Protein AF-A0AAU5JVA8-F1 (afdb_monomer)

Radius of gyration: 18.07 Å; Cα contacts (8 Å, |Δi|>4): 16; chains: 1; bounding box: 29×24×60 Å

pLDDT: mean 77.97, std 11.61, range [48.44, 92.12]

Solvent-accessible surface area (backbone atoms only — not comparable to full-atom values): 4699 Å² total; per-residue (Å²): 134,56,75,64,57,56,49,51,54,50,52,50,52,53,51,52,52,54,49,62,71,47,44,63,60,52,43,61,73,69,68,54,61,83,86,54,64,59,66,58,54,52,49,50,52,50,51,51,50,54,56,51,63,70,34,70,71,44,48,58,49,32,43,73,73,72,71,34,89,69,73,92,73,76,84,78,134

Foldseek 3Di:
DDPVVVVVVVVVVVVVVVCVVCVVVVCVVVPPPPVPPVVVVVVVVVVVVVVVCPDVVVLVVCVVVVNHPPPPPDPDD

Mean predicted aligned error: 10.62 Å

Sequence (77 aa):
MSPATKRTIRTILQGTAGVAVTLPAIVAASGVPAALPWVAGALAIAGGLARVMALPAVEALLDRVGLGLVDDSETPQ

Secondary structure (DSSP, 8-state):
--HHHHHHHHHHHHHHHHHHHHHHHHHHHTT--TTS-HHHHHHHHHHHHHHHHTSHHHHHHHHHTT-S---------

Structure (mmCIF, N/CA/C/O backbone):
data_AF-A0AAU5JVA8-F1
#
_entry.id   AF-A0AAU5JVA8-F1
#
loop_
_atom_site.group_PDB
_atom_site.id
_atom_site.type_symbol
_atom_site.label_atom_id
_atom_site.label_alt_id
_atom_site.label_comp_id
_atom_site.label_asym_id
_atom_site.label_entity_id
_atom_site.label_seq_id
_atom_site.pdbx_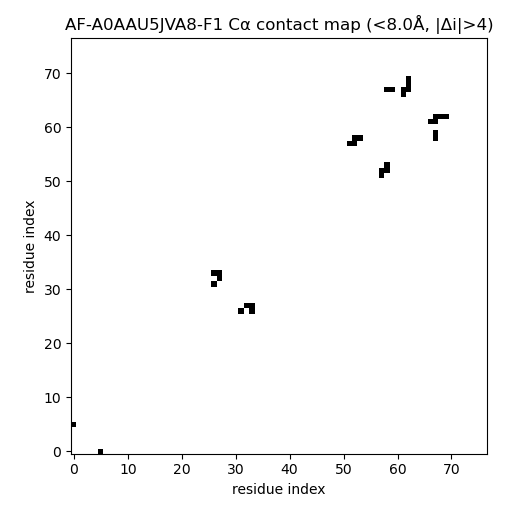PDB_ins_code
_atom_site.Cartn_x
_atom_site.Cartn_y
_atom_site.Cartn_z
_atom_site.occupancy
_atom_site.B_iso_or_equiv
_atom_site.auth_seq_id
_atom_site.auth_comp_id
_atom_site.auth_asym_id
_atom_site.auth_atom_id
_atom_site.pdbx_PDB_model_num
ATOM 1 N N . MET A 1 1 ? 4.389 -5.735 -25.770 1.00 56.41 1 MET A N 1
ATOM 2 C CA . MET A 1 1 ? 4.397 -6.359 -24.419 1.00 56.41 1 MET A CA 1
ATOM 3 C C . MET A 1 1 ? 4.802 -7.823 -24.506 1.00 56.41 1 MET A C 1
ATOM 5 O O . MET A 1 1 ? 4.057 -8.623 -25.066 1.00 56.41 1 MET A O 1
ATOM 9 N N . SER A 1 2 ? 5.951 -8.179 -23.930 1.00 79.69 2 SER A N 1
ATOM 10 C CA . SER A 1 2 ? 6.430 -9.566 -23.874 1.00 79.69 2 SER A CA 1
ATOM 11 C C . SER A 1 2 ? 5.490 -10.476 -23.052 1.00 79.69 2 SER A C 1
ATOM 13 O O . SER A 1 2 ? 4.898 -10.025 -22.061 1.00 79.69 2 SER A O 1
ATOM 15 N N . PRO A 1 3 ? 5.359 -11.775 -23.393 1.00 81.56 3 PRO A N 1
ATOM 16 C CA . PRO A 1 3 ? 4.627 -12.755 -22.584 1.00 81.56 3 PRO A CA 1
ATOM 17 C C . PRO A 1 3 ? 5.098 -12.825 -21.124 1.00 81.56 3 PRO A C 1
ATOM 19 O O . PRO A 1 3 ? 4.295 -13.101 -20.228 1.00 81.56 3 PRO A O 1
ATOM 22 N N . ALA A 1 4 ? 6.386 -12.557 -20.877 1.00 80.75 4 ALA A N 1
ATOM 23 C CA . ALA A 1 4 ? 6.959 -12.495 -19.535 1.00 80.75 4 ALA A CA 1
ATOM 24 C C . ALA A 1 4 ? 6.362 -11.332 -18.728 1.00 80.75 4 ALA A C 1
ATOM 26 O O . ALA A 1 4 ? 5.822 -11.553 -17.645 1.00 80.75 4 ALA A O 1
ATOM 27 N N . THR A 1 5 ? 6.335 -10.125 -19.303 1.00 78.25 5 THR A N 1
ATOM 28 C CA . THR A 1 5 ? 5.715 -8.933 -18.702 1.00 78.25 5 THR A CA 1
ATOM 29 C C . THR A 1 5 ? 4.247 -9.178 -18.362 1.00 78.25 5 THR A C 1
ATOM 31 O O . THR A 1 5 ? 3.793 -8.851 -17.267 1.00 78.25 5 THR A O 1
ATOM 34 N N . LYS A 1 6 ? 3.501 -9.827 -19.264 1.00 77.06 6 LYS A N 1
ATOM 35 C CA . LYS A 1 6 ? 2.081 -10.134 -19.041 1.00 77.06 6 LYS A CA 1
ATOM 36 C C . LYS A 1 6 ? 1.871 -11.092 -17.858 1.00 77.06 6 LYS A C 1
ATOM 38 O O . LYS A 1 6 ? 0.915 -10.921 -17.101 1.00 77.06 6 LYS A O 1
ATOM 43 N N . ARG A 1 7 ? 2.763 -12.075 -17.663 1.00 87.62 7 ARG A N 1
ATOM 44 C CA . ARG A 1 7 ? 2.741 -12.949 -16.473 1.00 87.62 7 ARG A CA 1
ATOM 45 C C . ARG A 1 7 ? 3.077 -12.179 -15.203 1.00 87.62 7 ARG A C 1
ATOM 47 O O . ARG A 1 7 ? 2.336 -12.319 -14.237 1.00 87.62 7 ARG A O 1
ATOM 54 N N . THR A 1 8 ? 4.126 -11.361 -15.221 1.00 87.81 8 THR A N 1
ATOM 55 C CA . THR A 1 8 ? 4.536 -10.549 -14.067 1.00 87.81 8 THR A CA 1
ATOM 56 C C . THR A 1 8 ? 3.415 -9.625 -13.607 1.00 87.81 8 THR A C 1
ATOM 58 O O . THR A 1 8 ? 3.052 -9.655 -12.434 1.00 87.81 8 THR A O 1
ATOM 61 N N . ILE A 1 9 ? 2.798 -8.878 -14.527 1.00 86.88 9 ILE A N 1
ATOM 62 C CA . ILE A 1 9 ? 1.681 -7.978 -14.208 1.00 86.88 9 ILE A CA 1
ATOM 63 C C . ILE A 1 9 ? 0.525 -8.750 -13.573 1.00 86.88 9 ILE A C 1
ATOM 65 O O . ILE A 1 9 ? -0.004 -8.325 -12.551 1.00 86.88 9 ILE A O 1
ATOM 69 N N . ARG A 1 10 ? 0.153 -9.906 -14.138 1.00 87.75 10 ARG A N 1
ATOM 70 C CA . ARG A 1 10 ? -0.912 -10.745 -13.574 1.00 87.75 10 ARG A CA 1
ATOM 71 C C . ARG A 1 10 ? -0.578 -11.201 -12.154 1.00 87.75 10 ARG A C 1
ATOM 73 O O . ARG A 1 10 ? -1.436 -11.096 -11.286 1.00 87.75 10 ARG A O 1
ATOM 80 N N . THR A 1 11 ? 0.643 -11.673 -11.919 1.00 91.62 11 THR A N 1
ATOM 81 C CA . THR A 1 11 ? 1.086 -12.109 -10.588 1.00 91.62 11 THR A CA 1
ATOM 82 C C . THR A 1 11 ? 1.040 -10.961 -9.584 1.00 91.62 11 THR A C 1
ATOM 84 O O . THR A 1 11 ? 0.542 -11.145 -8.476 1.00 91.62 11 THR A O 1
ATOM 87 N N . ILE A 1 12 ? 1.498 -9.770 -9.978 1.00 92.12 12 ILE A N 1
ATOM 88 C CA . ILE A 1 12 ? 1.447 -8.577 -9.127 1.00 92.12 12 ILE A CA 1
ATOM 89 C C . ILE A 1 12 ? -0.006 -8.220 -8.815 1.00 92.12 12 ILE A C 1
ATOM 91 O O . ILE A 1 12 ? -0.347 -8.109 -7.644 1.00 92.12 12 ILE A O 1
ATOM 95 N N . LEU A 1 13 ? -0.882 -8.128 -9.824 1.00 88.75 13 LEU A N 1
ATOM 96 C CA . LEU A 1 13 ? -2.301 -7.826 -9.605 1.00 88.75 13 LEU A CA 1
ATOM 97 C C . LEU A 1 13 ? -2.960 -8.830 -8.658 1.00 88.75 13 LEU A C 1
ATOM 99 O O . LEU A 1 13 ? -3.690 -8.433 -7.754 1.00 88.75 13 LEU A O 1
ATOM 103 N N . GLN A 1 14 ? -2.704 -10.122 -8.857 1.00 91.44 14 GLN A N 1
ATOM 104 C CA . GLN A 1 14 ? -3.260 -11.179 -8.016 1.00 91.44 14 GLN A CA 1
ATOM 105 C C . GLN A 1 14 ? -2.755 -11.074 -6.574 1.00 91.44 14 GLN A C 1
ATOM 107 O O . GLN A 1 14 ? -3.556 -11.158 -5.644 1.00 91.44 14 GLN A O 1
ATOM 112 N N . GLY A 1 15 ? -1.455 -10.839 -6.384 1.00 91.94 15 GLY A N 1
ATOM 113 C CA . GLY A 1 15 ? -0.867 -10.634 -5.063 1.00 91.94 15 GLY A CA 1
ATOM 114 C C . GLY A 1 15 ? -1.439 -9.399 -4.369 1.00 91.94 15 GLY A C 1
ATOM 115 O O . GLY A 1 15 ? -1.899 -9.487 -3.232 1.00 91.94 15 GLY A O 1
ATOM 116 N N . THR A 1 16 ? -1.490 -8.265 -5.069 1.00 86.81 16 THR A N 1
ATOM 117 C CA . THR A 1 16 ? -2.038 -7.012 -4.538 1.00 86.81 16 THR A CA 1
ATOM 118 C C . THR A 1 16 ? -3.515 -7.151 -4.179 1.00 86.81 16 THR A C 1
ATOM 120 O O . THR A 1 16 ? -3.908 -6.728 -3.095 1.00 86.81 16 THR A O 1
ATOM 123 N N . ALA A 1 17 ? -4.330 -7.779 -5.031 1.00 90.75 17 ALA A N 1
ATOM 124 C CA . ALA A 1 17 ? -5.743 -8.016 -4.739 1.00 90.75 17 ALA A CA 1
ATOM 125 C C . ALA A 1 17 ? -5.927 -8.931 -3.517 1.00 90.75 17 ALA A C 1
ATOM 127 O O . ALA A 1 17 ? -6.738 -8.628 -2.642 1.00 90.75 17 ALA A O 1
ATOM 128 N N . GLY A 1 18 ? -5.140 -10.007 -3.413 1.00 90.69 18 GLY A N 1
ATOM 129 C CA . GLY A 1 18 ? -5.165 -10.903 -2.255 1.00 90.69 18 GLY A CA 1
ATOM 130 C C . GLY A 1 18 ? -4.842 -10.177 -0.946 1.00 90.69 18 GLY A C 1
ATOM 131 O O . GLY A 1 18 ? -5.582 -10.308 0.032 1.00 90.69 18 GLY A O 1
ATOM 132 N N . VAL A 1 19 ? -3.790 -9.350 -0.951 1.00 88.19 19 VAL A N 1
ATOM 133 C CA . VAL A 1 19 ? -3.388 -8.526 0.203 1.00 88.19 19 VAL A CA 1
ATOM 134 C C . VAL A 1 19 ? -4.457 -7.486 0.542 1.00 88.19 19 VAL A C 1
ATOM 136 O O . VAL A 1 19 ? -4.802 -7.324 1.710 1.00 88.19 19 VAL A O 1
ATOM 139 N N . ALA A 1 20 ? -5.028 -6.812 -0.461 1.00 84.94 20 ALA A N 1
ATOM 140 C CA . ALA A 1 20 ? -6.058 -5.795 -0.253 1.00 84.94 20 ALA A CA 1
ATOM 141 C C . ALA A 1 20 ? -7.306 -6.367 0.439 1.00 84.94 20 ALA A C 1
ATOM 143 O O . ALA A 1 20 ? -7.862 -5.728 1.330 1.00 84.94 20 ALA A O 1
ATOM 144 N N . VAL A 1 21 ? -7.714 -7.587 0.075 1.00 89.38 21 VAL A N 1
ATOM 145 C CA . VAL A 1 21 ? -8.881 -8.257 0.670 1.00 89.38 21 VAL A CA 1
ATOM 146 C C . VAL A 1 21 ? -8.608 -8.740 2.099 1.00 89.38 21 VAL A C 1
ATOM 148 O O . VAL A 1 21 ? -9.509 -8.697 2.933 1.00 89.38 21 VAL A O 1
ATOM 151 N N . THR A 1 22 ? -7.383 -9.175 2.415 1.00 88.62 22 THR A N 1
ATOM 152 C CA . THR A 1 22 ? -7.026 -9.641 3.773 1.00 88.62 22 THR A CA 1
ATOM 153 C C . THR A 1 22 ? -6.639 -8.515 4.734 1.00 88.62 22 THR A C 1
ATOM 155 O O . THR A 1 22 ? -6.668 -8.719 5.949 1.00 88.62 22 THR A O 1
ATOM 158 N N . LEU A 1 23 ? -6.342 -7.315 4.227 1.00 83.12 23 LEU A N 1
ATOM 159 C CA . LEU A 1 23 ? -5.904 -6.170 5.029 1.00 83.12 23 LEU A CA 1
ATOM 160 C C . LEU A 1 23 ? -6.812 -5.845 6.236 1.00 83.12 23 LEU A C 1
ATOM 162 O O . LEU A 1 23 ? -6.275 -5.653 7.327 1.00 83.12 23 LEU A O 1
ATOM 166 N N . PRO A 1 24 ? -8.157 -5.826 6.117 1.00 80.31 24 PRO A N 1
ATOM 167 C CA . PRO A 1 24 ? -9.031 -5.516 7.250 1.00 80.31 24 PRO A CA 1
ATOM 168 C C . PRO A 1 24 ? -8.909 -6.526 8.396 1.00 80.31 24 PRO A C 1
ATOM 170 O O . PRO A 1 24 ? -8.934 -6.136 9.561 1.00 80.31 24 PRO A O 1
ATOM 173 N N . ALA A 1 25 ? -8.728 -7.812 8.081 1.00 85.50 25 ALA A N 1
ATOM 174 C CA . ALA A 1 25 ? -8.535 -8.853 9.089 1.00 85.50 25 ALA A CA 1
ATOM 175 C C . ALA A 1 25 ? -7.195 -8.680 9.823 1.00 85.50 25 ALA A C 1
ATOM 177 O O . ALA A 1 25 ? -7.127 -8.868 11.036 1.00 85.50 25 ALA A O 1
ATOM 178 N N . ILE A 1 26 ? -6.150 -8.253 9.107 1.00 83.19 26 ILE A N 1
ATOM 179 C CA . ILE A 1 26 ? -4.839 -7.934 9.690 1.00 83.19 26 ILE A CA 1
ATOM 180 C C . ILE A 1 26 ? -4.943 -6.719 10.623 1.00 83.19 26 ILE A C 1
ATOM 182 O O . ILE A 1 26 ? -4.404 -6.754 11.726 1.00 83.19 26 ILE A O 1
ATOM 186 N N . VAL A 1 27 ? -5.659 -5.664 10.213 1.00 82.75 27 VAL A N 1
ATOM 187 C CA . VAL A 1 27 ? -5.890 -4.459 11.037 1.00 82.75 27 VAL A CA 1
ATOM 188 C C . VAL A 1 27 ? -6.705 -4.789 12.290 1.00 82.75 27 VAL A C 1
ATOM 190 O O . VAL A 1 27 ? -6.389 -4.311 13.376 1.00 82.75 27 VAL A O 1
ATOM 193 N N . ALA A 1 28 ? -7.724 -5.639 12.160 1.00 81.81 28 ALA A N 1
ATOM 194 C CA . ALA A 1 28 ? -8.509 -6.093 13.302 1.00 81.81 28 ALA A CA 1
ATOM 195 C C . ALA A 1 28 ? -7.665 -6.923 14.289 1.00 81.81 28 ALA A C 1
ATOM 197 O O . ALA A 1 28 ? -7.774 -6.737 15.499 1.00 81.81 28 ALA A O 1
ATOM 198 N N . ALA A 1 29 ? -6.796 -7.808 13.786 1.00 86.19 29 ALA A N 1
ATOM 199 C CA . ALA A 1 29 ? -5.929 -8.649 14.613 1.00 86.19 29 ALA A CA 1
ATOM 200 C C . ALA A 1 29 ? -4.760 -7.885 15.262 1.00 86.19 29 ALA A C 1
ATOM 202 O O . ALA A 1 29 ? -4.279 -8.291 16.317 1.00 86.19 29 ALA A O 1
ATOM 203 N N . SER A 1 30 ? -4.299 -6.783 14.662 1.00 82.12 30 SER A N 1
ATOM 204 C CA . SER A 1 30 ? -3.186 -5.980 15.186 1.00 82.12 30 SER A CA 1
ATOM 205 C C . SER A 1 30 ? -3.575 -5.067 16.354 1.00 82.12 30 SER A C 1
ATOM 207 O O . SER A 1 30 ? -2.711 -4.393 16.913 1.00 82.12 30 SER A O 1
ATOM 209 N N . GLY A 1 31 ? -4.858 -5.035 16.736 1.00 75.19 31 GLY A N 1
ATOM 210 C CA . GLY A 1 31 ? -5.358 -4.199 17.829 1.00 75.19 31 GLY A CA 1
ATOM 211 C C . GLY A 1 31 ? -5.386 -2.705 17.496 1.00 75.19 31 GLY A C 1
ATOM 212 O O . GLY A 1 31 ? -5.591 -1.886 18.391 1.00 75.19 31 GLY A O 1
ATOM 213 N N . VAL A 1 32 ? -5.189 -2.338 16.223 1.00 78.81 32 VAL A N 1
ATOM 214 C CA . VAL A 1 32 ? -5.317 -0.953 15.762 1.00 78.81 32 VAL A CA 1
ATOM 215 C C . VAL A 1 32 ? -6.783 -0.533 15.915 1.00 78.81 32 VAL A C 1
ATOM 217 O O . VAL A 1 32 ? -7.663 -1.176 15.335 1.00 78.81 32 VAL A O 1
ATOM 220 N N . PRO A 1 33 ? -7.081 0.536 16.679 1.00 70.88 33 PRO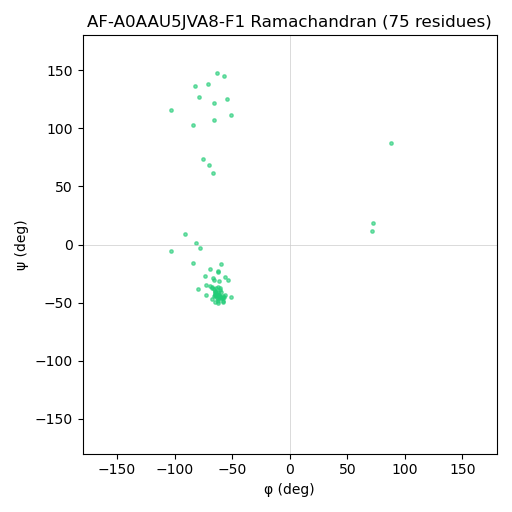 A N 1
ATOM 221 C CA . PRO A 1 33 ? -8.445 1.014 16.851 1.00 70.88 33 PRO A CA 1
ATOM 222 C C . PRO A 1 33 ? -9.107 1.273 15.497 1.00 70.88 33 PRO A C 1
ATOM 224 O O . PRO A 1 33 ? -8.603 2.066 14.705 1.00 70.88 33 PRO A O 1
ATOM 227 N N . ALA A 1 34 ? -10.272 0.669 15.251 1.00 67.88 34 ALA A N 1
ATOM 228 C CA . ALA A 1 34 ? -11.028 0.870 14.010 1.00 67.88 34 ALA A CA 1
ATOM 229 C C . ALA A 1 34 ? -11.437 2.342 13.777 1.00 67.88 34 ALA A C 1
ATOM 231 O O . ALA A 1 34 ? -11.776 2.721 12.660 1.00 67.88 34 ALA A O 1
ATOM 232 N N . ALA A 1 35 ? -11.386 3.170 14.828 1.00 67.75 35 ALA A N 1
ATOM 233 C CA . ALA A 1 35 ? -11.606 4.611 14.766 1.00 67.75 35 ALA A CA 1
ATOM 234 C C . ALA A 1 35 ? -10.478 5.378 14.044 1.00 67.75 35 ALA A C 1
ATOM 236 O O . ALA A 1 35 ? -10.703 6.496 13.585 1.00 67.75 35 ALA 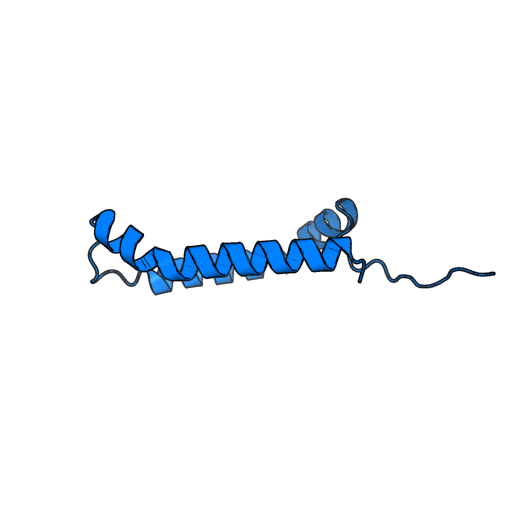A O 1
ATOM 237 N N . LEU A 1 36 ? -9.275 4.804 13.927 1.00 72.81 36 LEU A N 1
ATOM 238 C CA . LEU A 1 36 ? -8.205 5.381 13.116 1.00 72.81 36 LEU A CA 1
ATOM 239 C C . LEU A 1 36 ? -8.467 5.062 11.636 1.00 72.81 36 LEU A C 1
ATOM 241 O O . LEU A 1 36 ? -8.623 3.887 11.288 1.00 72.81 36 LEU A O 1
ATOM 245 N N . PRO A 1 37 ? -8.477 6.067 10.738 1.00 80.62 37 PRO A N 1
ATOM 246 C CA . PRO A 1 37 ? -8.713 5.856 9.317 1.00 80.62 37 PRO A CA 1
ATOM 247 C C . PRO A 1 37 ? -7.463 5.247 8.669 1.00 80.62 37 PRO A C 1
ATOM 249 O O . PRO A 1 37 ? -6.736 5.905 7.929 1.00 80.62 37 PRO A O 1
ATOM 252 N N . TRP A 1 38 ? -7.198 3.967 8.928 1.00 79.62 38 TRP A N 1
ATOM 253 C CA . TRP A 1 38 ? -6.086 3.222 8.331 1.00 79.62 38 TRP A CA 1
ATOM 254 C C . TRP A 1 38 ? -6.144 3.244 6.797 1.00 79.62 38 TRP A C 1
ATOM 256 O O . TRP A 1 38 ? -5.103 3.234 6.148 1.0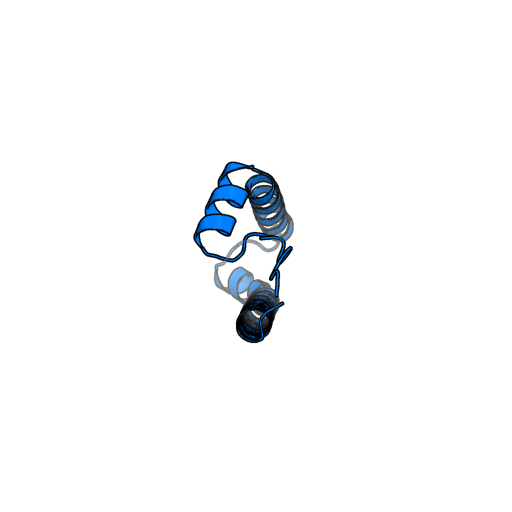0 79.62 38 TRP A O 1
ATOM 266 N N . VAL A 1 39 ? -7.345 3.373 6.218 1.00 81.75 39 VAL A N 1
ATOM 267 C CA . VAL A 1 39 ? -7.557 3.616 4.782 1.00 81.75 39 VAL A CA 1
ATOM 268 C C . VAL A 1 39 ? -6.886 4.916 4.335 1.00 81.75 39 VAL A C 1
ATOM 270 O O . VAL A 1 39 ? -6.253 4.936 3.285 1.00 81.75 39 VAL A O 1
ATOM 273 N N . ALA A 1 40 ? -6.959 5.987 5.132 1.00 84.00 40 ALA A N 1
ATOM 274 C CA . ALA A 1 40 ? -6.262 7.237 4.839 1.00 84.00 40 ALA A CA 1
ATOM 275 C C . ALA A 1 40 ? -4.738 7.056 4.905 1.00 84.00 40 ALA A C 1
ATOM 277 O O . ALA A 1 40 ? -4.032 7.581 4.051 1.00 84.00 40 ALA A O 1
ATOM 278 N N . GLY A 1 41 ? -4.232 6.257 5.852 1.00 85.19 41 GLY A N 1
ATOM 279 C CA . GLY A 1 41 ? -2.814 5.883 5.904 1.00 85.19 41 GLY A CA 1
ATOM 280 C C . GLY A 1 41 ? -2.372 5.078 4.677 1.00 85.19 41 GLY A C 1
ATOM 281 O O . GLY A 1 41 ? -1.369 5.405 4.046 1.00 85.19 41 GLY A O 1
ATOM 282 N N . ALA A 1 42 ? -3.156 4.074 4.282 1.00 83.38 42 ALA A N 1
ATOM 283 C CA . ALA A 1 42 ? -2.900 3.273 3.088 1.00 83.38 42 ALA A CA 1
ATOM 284 C C . ALA A 1 42 ? -2.934 4.126 1.810 1.00 83.38 42 ALA A C 1
ATOM 286 O O . ALA A 1 42 ? -2.058 3.997 0.956 1.00 83.38 42 ALA A O 1
ATOM 287 N N . LEU A 1 43 ? -3.901 5.041 1.698 1.00 83.25 43 LEU A N 1
ATOM 288 C CA . LEU A 1 43 ? -4.018 5.953 0.564 1.00 83.25 43 LEU A CA 1
ATOM 289 C C . LEU A 1 43 ? -2.885 6.988 0.542 1.00 83.25 43 LEU A C 1
ATOM 291 O O . LEU A 1 43 ? -2.387 7.315 -0.532 1.00 83.25 43 LEU A O 1
ATOM 295 N N . ALA A 1 44 ? -2.427 7.458 1.705 1.00 87.44 44 ALA A N 1
ATOM 296 C CA . ALA A 1 44 ? -1.262 8.332 1.811 1.00 87.44 44 ALA A CA 1
ATOM 297 C C . ALA A 1 44 ? 0.015 7.626 1.335 1.00 87.44 44 ALA A C 1
ATOM 299 O O . ALA A 1 44 ? 0.784 8.206 0.569 1.00 87.44 44 ALA A O 1
ATOM 300 N N . ILE A 1 45 ? 0.213 6.359 1.716 1.00 87.44 45 ILE A N 1
ATOM 301 C CA . ILE A 1 45 ? 1.327 5.539 1.217 1.00 87.44 45 ILE A CA 1
ATOM 302 C C . ILE A 1 45 ? 1.208 5.348 -0.299 1.00 87.44 45 ILE A C 1
ATOM 304 O O . ILE A 1 45 ? 2.185 5.553 -1.016 1.00 87.44 45 ILE A O 1
ATOM 308 N N . ALA A 1 46 ? 0.017 5.005 -0.799 1.00 86.31 46 ALA A N 1
ATOM 309 C CA . ALA A 1 46 ? -0.220 4.818 -2.228 1.00 86.31 46 ALA A CA 1
ATOM 310 C C . ALA A 1 46 ? 0.047 6.102 -3.032 1.00 86.31 46 ALA A C 1
ATOM 312 O O . ALA A 1 46 ? 0.732 6.059 -4.052 1.00 86.31 46 ALA A O 1
ATOM 313 N N . GLY A 1 47 ? -0.428 7.253 -2.551 1.00 86.12 47 GLY A N 1
ATOM 314 C CA . GLY A 1 47 ? -0.172 8.559 -3.160 1.00 86.12 47 GLY A CA 1
ATOM 315 C C . GLY A 1 47 ? 1.306 8.955 -3.107 1.00 86.12 47 GLY A C 1
ATOM 316 O O . GLY A 1 47 ? 1.845 9.454 -4.094 1.00 86.12 47 GLY A O 1
ATOM 317 N N . GLY A 1 48 ? 1.989 8.671 -1.994 1.00 89.75 48 GLY A N 1
ATOM 318 C CA . GLY A 1 48 ? 3.433 8.868 -1.862 1.00 89.75 48 GLY A CA 1
ATOM 319 C C . GLY A 1 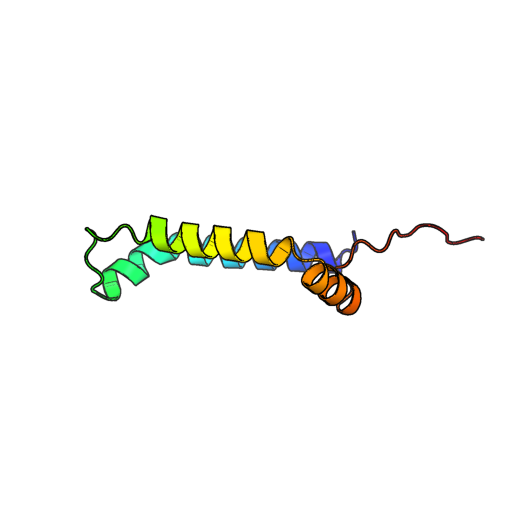48 ? 4.222 8.016 -2.855 1.00 89.75 48 GLY A C 1
ATOM 320 O O . GLY A 1 48 ? 5.100 8.527 -3.548 1.00 89.75 48 GLY A O 1
ATOM 321 N N . LEU A 1 49 ? 3.858 6.742 -3.000 1.00 86.44 49 LEU A N 1
ATOM 322 C CA . LEU A 1 49 ? 4.481 5.845 -3.969 1.00 86.44 49 LEU A CA 1
ATOM 323 C C . LEU A 1 49 ? 4.212 6.292 -5.412 1.00 86.44 49 LEU A C 1
ATOM 325 O O . LEU A 1 49 ? 5.132 6.295 -6.226 1.00 86.44 49 LEU A O 1
ATOM 329 N N . ALA A 1 50 ? 2.991 6.734 -5.723 1.00 86.94 50 ALA A N 1
ATOM 330 C CA . ALA A 1 50 ? 2.660 7.300 -7.030 1.00 86.94 50 ALA A CA 1
ATOM 331 C C . ALA A 1 50 ? 3.500 8.552 -7.338 1.00 86.94 50 ALA A C 1
ATOM 333 O O . ALA A 1 50 ? 3.956 8.733 -8.466 1.00 86.94 50 ALA A O 1
ATOM 334 N N . ARG A 1 51 ? 3.774 9.390 -6.329 1.00 86.06 51 ARG A N 1
ATOM 335 C CA . ARG A 1 51 ? 4.664 10.547 -6.478 1.00 86.06 51 ARG A CA 1
ATOM 336 C C . ARG A 1 51 ? 6.114 10.135 -6.724 1.00 86.06 51 ARG A C 1
ATOM 338 O O . ARG A 1 51 ? 6.785 10.782 -7.520 1.00 86.06 51 ARG A O 1
ATOM 345 N N . VAL A 1 52 ? 6.578 9.069 -6.071 1.00 86.94 52 VAL A N 1
ATOM 346 C CA . VAL A 1 52 ? 7.911 8.497 -6.303 1.00 86.94 52 VAL A CA 1
ATOM 347 C C . VAL A 1 52 ? 8.022 7.932 -7.719 1.00 86.94 52 VAL A C 1
ATOM 349 O O . VAL A 1 52 ? 9.001 8.211 -8.398 1.00 86.94 52 VAL A O 1
ATOM 352 N N . MET A 1 53 ? 7.003 7.220 -8.204 1.00 80.94 53 MET A N 1
ATOM 353 C CA . MET A 1 53 ? 6.963 6.697 -9.578 1.00 80.94 53 MET A CA 1
ATOM 354 C C . MET A 1 53 ? 6.978 7.794 -10.650 1.00 80.94 53 MET A C 1
ATOM 356 O O . MET A 1 53 ? 7.397 7.533 -11.768 1.00 80.94 53 MET A O 1
ATOM 360 N N . ALA A 1 54 ? 6.572 9.020 -10.311 1.00 82.06 54 ALA A N 1
ATOM 361 C CA . ALA A 1 54 ? 6.655 10.175 -11.203 1.00 82.06 54 ALA A CA 1
ATOM 362 C C . ALA A 1 54 ? 8.052 10.835 -11.243 1.00 82.06 54 ALA A C 1
ATOM 364 O O . ALA A 1 54 ? 8.219 11.869 -11.890 1.00 82.06 54 ALA A O 1
ATOM 365 N N . LEU A 1 55 ? 9.045 10.307 -10.516 1.00 86.56 55 LEU A N 1
ATOM 366 C CA . LEU A 1 55 ? 10.414 10.821 -10.551 1.00 86.56 55 LEU A CA 1
ATOM 367 C C . LEU A 1 55 ? 11.180 10.247 -11.757 1.00 86.56 55 LEU A C 1
ATOM 369 O O . LEU A 1 55 ? 11.193 9.027 -11.932 1.00 86.56 55 LEU A O 1
ATOM 373 N N . PRO A 1 56 ? 11.958 11.070 -12.487 1.00 77.38 56 PRO A N 1
ATOM 374 C CA . PRO A 1 56 ? 12.781 10.602 -13.611 1.00 77.38 56 PRO A CA 1
ATOM 375 C C . PRO A 1 56 ? 13.865 9.596 -13.182 1.00 77.38 56 PRO A C 1
ATOM 377 O O . PRO A 1 56 ? 14.308 8.762 -13.964 1.00 77.38 56 PRO A O 1
ATOM 380 N N . ALA A 1 57 ? 14.274 9.621 -11.908 1.00 78.69 57 ALA A N 1
ATOM 381 C CA . ALA A 1 57 ? 15.187 8.627 -11.343 1.00 78.69 57 ALA A CA 1
ATOM 382 C C . ALA A 1 57 ? 14.565 7.220 -11.259 1.00 78.69 57 ALA A C 1
ATOM 384 O O . ALA A 1 57 ? 15.290 6.227 -11.323 1.00 78.69 57 ALA A O 1
ATOM 385 N N . VAL A 1 58 ? 13.239 7.127 -11.107 1.00 78.56 58 VAL A N 1
ATOM 386 C CA . VAL A 1 58 ? 12.522 5.848 -11.072 1.00 78.56 58 VAL A CA 1
ATOM 387 C C . VAL A 1 58 ? 12.317 5.310 -12.482 1.00 78.56 58 VAL A C 1
ATOM 389 O O . VAL A 1 58 ? 12.520 4.118 -12.683 1.00 78.56 58 VAL A O 1
ATOM 392 N N . GLU A 1 59 ? 12.037 6.170 -13.462 1.00 72.94 59 GLU A N 1
ATOM 393 C CA . GLU A 1 59 ? 12.059 5.787 -14.882 1.00 72.94 59 GLU A CA 1
ATOM 394 C C . GLU A 1 59 ? 13.432 5.250 -15.296 1.00 72.94 59 GLU A C 1
ATOM 396 O O . GLU A 1 59 ? 13.516 4.132 -15.787 1.00 72.94 59 GLU A O 1
ATOM 401 N N . ALA A 1 60 ? 14.526 5.943 -14.965 1.00 77.75 60 ALA A N 1
ATOM 402 C CA . ALA A 1 60 ? 15.878 5.464 -15.276 1.00 77.75 60 ALA A CA 1
ATOM 403 C C . ALA A 1 60 ? 16.222 4.116 -14.603 1.00 77.75 60 ALA A C 1
ATOM 405 O O . ALA A 1 60 ? 17.001 3.315 -15.131 1.00 77.75 60 ALA A O 1
ATOM 406 N N . LEU A 1 61 ? 15.658 3.852 -13.418 1.00 74.06 61 LEU A N 1
ATOM 407 C CA . LEU A 1 61 ? 15.792 2.561 -12.748 1.00 74.06 61 LEU A CA 1
ATOM 408 C C . LEU A 1 61 ? 14.960 1.483 -13.453 1.00 74.06 61 LEU A C 1
ATOM 410 O O . LEU A 1 61 ? 15.471 0.382 -13.651 1.00 74.06 61 LEU A O 1
ATOM 414 N N . LEU A 1 62 ? 13.721 1.800 -13.846 1.00 71.75 62 LEU A N 1
ATOM 415 C CA . LEU A 1 62 ? 12.816 0.920 -14.594 1.00 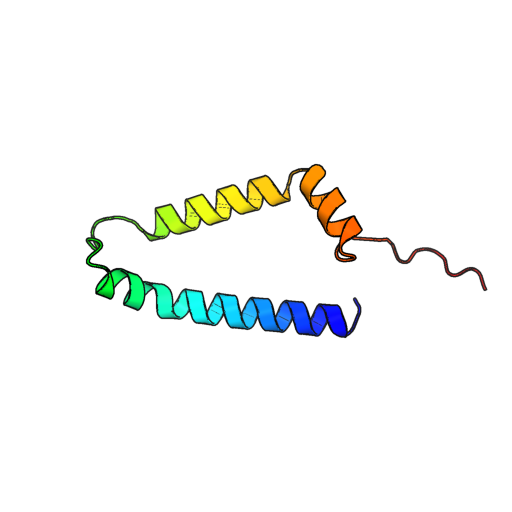71.75 62 LEU A CA 1
ATOM 416 C C . LEU A 1 62 ? 13.384 0.563 -15.974 1.00 71.75 62 LEU A C 1
ATOM 418 O O . LEU A 1 62 ? 13.346 -0.610 -16.354 1.00 71.75 62 LEU A O 1
ATOM 422 N N . ASP A 1 63 ? 13.989 1.524 -16.669 1.00 73.88 63 ASP A N 1
ATOM 423 C CA . ASP A 1 63 ? 14.734 1.323 -17.915 1.00 73.88 63 ASP A CA 1
ATOM 424 C C . ASP A 1 63 ? 15.874 0.320 -17.714 1.00 73.88 63 ASP A C 1
ATOM 426 O O . ASP A 1 63 ? 16.025 -0.629 -18.485 1.00 73.88 63 ASP A O 1
ATOM 430 N N . ARG A 1 64 ? 16.631 0.448 -16.616 1.00 67.50 64 ARG A N 1
ATOM 431 C CA . ARG A 1 64 ? 17.725 -0.480 -16.284 1.00 67.50 64 ARG A CA 1
ATOM 432 C C . ARG A 1 64 ? 17.273 -1.905 -15.970 1.00 67.50 64 ARG A C 1
ATOM 434 O O . ARG A 1 64 ? 18.039 -2.831 -16.225 1.00 67.50 64 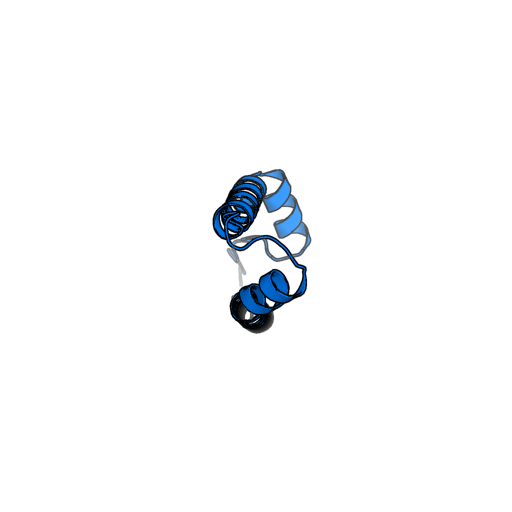ARG A O 1
ATOM 441 N N . VAL A 1 65 ? 16.076 -2.102 -15.413 1.00 70.69 65 VAL A N 1
ATOM 442 C CA . VAL A 1 65 ? 15.512 -3.446 -15.162 1.00 70.69 65 VAL A CA 1
ATOM 443 C C . VAL A 1 65 ? 14.659 -3.974 -16.325 1.00 70.69 65 VAL A C 1
ATOM 445 O O . VAL A 1 65 ? 14.026 -5.020 -16.186 1.00 70.69 65 VAL A O 1
ATOM 448 N N . GLY A 1 66 ? 14.654 -3.295 -17.480 1.00 61.56 66 GLY A N 1
ATOM 449 C CA . GLY A 1 66 ? 13.941 -3.737 -18.686 1.00 61.56 66 GLY A CA 1
ATOM 450 C C . GLY A 1 66 ? 12.414 -3.600 -18.608 1.00 61.56 66 GLY A C 1
ATOM 451 O O . GLY A 1 66 ? 11.696 -4.265 -19.354 1.00 61.56 66 GLY A O 1
ATOM 452 N N . LEU A 1 67 ? 11.914 -2.776 -17.681 1.00 63.09 67 LEU A N 1
ATOM 453 C CA . LEU A 1 67 ? 10.502 -2.377 -17.557 1.00 63.09 67 LEU A CA 1
ATOM 454 C C . LEU A 1 67 ? 10.241 -0.957 -18.078 1.00 63.09 67 LEU A C 1
ATOM 456 O O . LEU A 1 67 ? 9.086 -0.537 -18.131 1.00 63.09 67 LEU A O 1
ATOM 460 N N . GLY A 1 68 ? 11.302 -0.246 -18.447 1.00 56.34 68 GLY A N 1
ATOM 461 C CA . GLY A 1 68 ? 11.248 1.001 -19.187 1.00 56.34 68 GLY A CA 1
ATOM 462 C C . GLY A 1 68 ? 10.518 0.863 -20.506 1.00 56.34 68 GLY A C 1
ATOM 463 O O . GLY A 1 68 ? 10.622 -0.177 -21.160 1.00 56.34 68 GLY A O 1
ATOM 464 N N . LEU A 1 69 ? 9.794 1.908 -20.903 1.00 59.69 69 LEU A N 1
ATOM 465 C CA . LEU A 1 69 ? 9.206 2.028 -22.235 1.00 59.69 69 LEU A CA 1
ATOM 466 C C . LEU A 1 69 ? 10.332 2.253 -23.251 1.00 59.69 69 LEU A C 1
ATOM 468 O O . LEU A 1 69 ? 10.486 3.334 -23.804 1.00 59.69 69 LEU A O 1
ATOM 472 N N . VAL A 1 70 ? 11.153 1.227 -23.466 1.00 56.91 70 VAL A N 1
ATOM 473 C CA . VAL A 1 70 ? 11.994 1.151 -24.650 1.00 56.91 70 VAL A CA 1
ATOM 474 C C . VAL A 1 70 ? 11.010 1.013 -25.797 1.00 56.91 70 VAL A C 1
ATOM 476 O O . VAL A 1 70 ? 10.330 -0.009 -25.920 1.00 56.91 70 VAL A O 1
ATOM 479 N N . ASP A 1 71 ? 10.861 2.083 -26.571 1.00 57.06 71 ASP A N 1
ATOM 480 C CA . ASP A 1 71 ? 10.265 1.990 -27.888 1.00 57.06 71 ASP A CA 1
ATOM 481 C C . ASP A 1 71 ? 11.009 0.871 -28.622 1.00 57.06 71 ASP A C 1
ATOM 483 O O . ASP A 1 71 ? 12.193 0.986 -28.941 1.00 57.06 71 ASP A O 1
ATOM 487 N N . ASP A 1 72 ? 10.310 -0.236 -28.871 1.00 55.12 72 ASP A N 1
ATOM 488 C CA . ASP A 1 72 ? 10.677 -1.198 -29.904 1.00 55.12 72 ASP A CA 1
ATOM 489 C C . ASP A 1 72 ? 10.502 -0.489 -31.268 1.00 55.12 72 ASP A C 1
ATOM 491 O O . ASP A 1 72 ? 9.646 -0.850 -32.076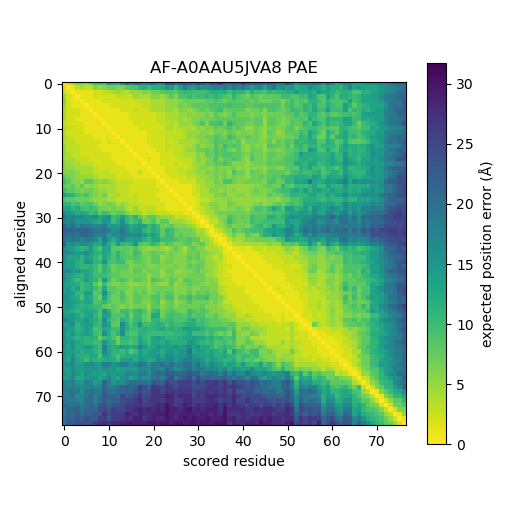 1.00 55.12 72 ASP A O 1
ATOM 495 N N . SER A 1 73 ? 11.251 0.587 -31.515 1.00 48.44 73 SER A N 1
ATOM 496 C CA . SER A 1 73 ? 11.349 1.239 -32.814 1.00 48.44 73 SER A CA 1
ATOM 497 C C . SER A 1 73 ? 12.678 0.850 -33.445 1.00 48.44 73 SER A C 1
ATOM 499 O O . SER A 1 73 ? 13.742 1.211 -32.955 1.00 48.44 73 SER A O 1
ATOM 501 N N . GLU A 1 74 ? 12.544 0.137 -34.563 1.00 51.78 74 GLU A N 1
ATOM 502 C CA . GLU A 1 74 ? 13.568 -0.241 -35.538 1.00 51.78 74 GLU A CA 1
ATOM 503 C C . GLU A 1 74 ? 14.320 -1.545 -35.256 1.00 51.78 74 GLU A C 1
ATOM 505 O O . GLU A 1 74 ? 15.437 -1.602 -34.755 1.00 51.78 74 GLU A O 1
ATOM 510 N N . THR A 1 75 ? 13.716 -2.627 -35.748 1.00 48.66 75 THR A N 1
ATOM 511 C CA . THR A 1 75 ? 14.470 -3.595 -36.548 1.00 48.66 75 THR A CA 1
ATOM 512 C C . THR A 1 75 ? 14.488 -3.075 -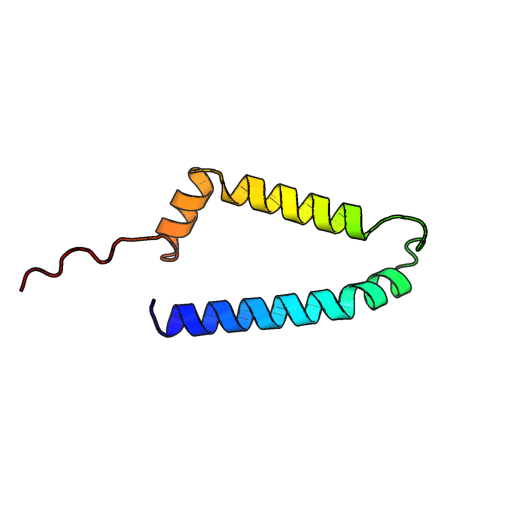37.993 1.00 48.66 75 THR A C 1
ATOM 514 O O . THR A 1 75 ? 13.459 -3.178 -38.667 1.00 48.66 75 THR A O 1
ATOM 517 N N . PRO A 1 76 ? 15.585 -2.487 -38.505 1.00 59.06 76 PRO A N 1
ATOM 518 C CA . PRO A 1 76 ? 15.825 -2.467 -39.939 1.00 59.06 76 PRO A CA 1
ATOM 519 C C . PRO A 1 76 ? 16.177 -3.896 -40.369 1.00 59.06 76 PRO A C 1
ATOM 521 O O . PRO A 1 76 ? 16.865 -4.611 -39.641 1.00 59.06 76 PRO A O 1
ATOM 524 N N . GLN A 1 77 ? 15.621 -4.295 -41.510 1.00 54.38 77 GLN A N 1
ATOM 525 C CA . GLN A 1 77 ? 15.700 -5.633 -42.102 1.00 54.38 77 GLN A CA 1
ATOM 526 C C . GLN A 1 77 ? 17.117 -6.183 -42.263 1.00 54.38 77 GLN A C 1
ATOM 528 O O . GLN A 1 77 ? 18.025 -5.388 -42.593 1.00 54.38 77 GLN A O 1
#